Protein AF-A0A967SIV2-F1 (afdb_monomer)

Sequence (75 aa):
YRSHPLTFWIARRLVDVEHVAMVNLVAGERLVPELLQGAARPAALADALAPLLEEGPARARVVQGLARVRDALQP

Secondary structure (DSSP, 8-state):
----HHHHHHHHHH---S-SSHHHHHHTS--S----GGG--HHHHHHHHHHHHSSSHHHHHHHHHHHHHHHHT--

Foldseek 3Di:
DQPDVVVVVVVCVVDVDPDDDPLCSLLVHPLADDQDHPSPDPVNVCVRCVVCVDDDDSVVSSVVSSVVSVVSPDD

Structure (mmCIF, N/CA/C/O backbone):
data_AF-A0A967SIV2-F1
#
_entry.id   AF-A0A967SIV2-F1
#
loop_
_atom_site.group_PDB
_atom_site.id
_atom_site.type_symbol
_atom_site.label_atom_id
_atom_site.label_alt_id
_atom_site.label_comp_id
_at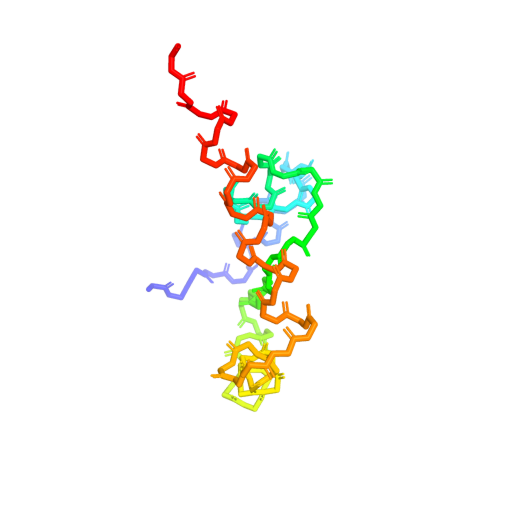om_site.label_asym_id
_atom_site.label_entity_id
_atom_site.label_seq_id
_atom_site.pdbx_PDB_ins_code
_atom_site.Cartn_x
_atom_site.Cartn_y
_atom_site.Cartn_z
_atom_site.occupancy
_atom_site.B_iso_or_equiv
_atom_site.auth_seq_id
_atom_site.auth_comp_id
_atom_site.auth_asym_id
_atom_site.auth_atom_id
_atom_site.pdbx_PDB_model_num
ATOM 1 N N . TYR A 1 1 ? 8.318 -15.002 8.338 1.00 46.50 1 TYR A N 1
ATOM 2 C CA . TYR A 1 1 ? 7.743 -16.352 8.514 1.00 46.50 1 TYR A CA 1
ATOM 3 C C . TYR A 1 1 ? 6.854 -16.638 7.309 1.00 46.50 1 TYR A C 1
ATOM 5 O O . TYR A 1 1 ? 5.969 -15.837 7.034 1.00 46.50 1 TYR A O 1
ATOM 13 N N . ARG A 1 2 ? 7.140 -17.676 6.513 1.00 48.00 2 ARG A N 1
ATOM 14 C CA . ARG A 1 2 ? 6.366 -18.000 5.302 1.00 48.00 2 ARG A CA 1
ATOM 15 C C . ARG A 1 2 ? 5.175 -18.860 5.738 1.00 48.00 2 ARG A C 1
ATOM 17 O O . ARG A 1 2 ? 5.330 -20.060 5.925 1.00 48.00 2 ARG A O 1
ATOM 24 N N . SER A 1 3 ? 4.027 -18.236 5.997 1.00 58.28 3 SER A N 1
ATOM 25 C CA . SER A 1 3 ? 2.797 -18.938 6.385 1.00 58.28 3 SER A CA 1
ATOM 26 C C 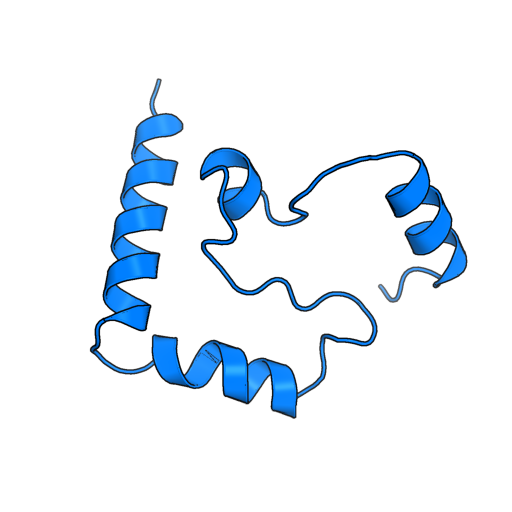. SER A 1 3 ? 2.457 -19.993 5.331 1.00 58.28 3 SER A C 1
ATOM 28 O O . SER A 1 3 ? 2.506 -19.697 4.134 1.00 58.28 3 SER A O 1
ATOM 30 N N . HIS A 1 4 ? 2.136 -21.218 5.757 1.00 68.25 4 HIS A N 1
ATOM 31 C CA . HIS A 1 4 ? 1.793 -22.303 4.840 1.00 68.25 4 HIS A CA 1
ATOM 32 C C . HIS A 1 4 ? 0.605 -21.858 3.961 1.00 68.25 4 HIS A C 1
ATOM 34 O O . HIS A 1 4 ? -0.372 -21.327 4.498 1.00 68.25 4 HIS A O 1
ATOM 40 N N . PRO A 1 5 ? 0.653 -22.028 2.626 1.00 66.94 5 PRO A N 1
ATOM 41 C CA . PRO A 1 5 ? -0.358 -21.487 1.710 1.00 66.94 5 PRO A CA 1
ATOM 42 C C . PRO A 1 5 ? -1.793 -21.930 2.047 1.00 66.94 5 PRO A C 1
ATOM 44 O O . PRO A 1 5 ? -2.731 -21.159 1.867 1.00 66.94 5 PRO A O 1
ATOM 47 N N . LEU A 1 6 ? -1.952 -23.120 2.637 1.00 71.81 6 LEU A N 1
ATOM 48 C CA . LEU A 1 6 ? -3.221 -23.620 3.183 1.00 71.81 6 LEU A CA 1
ATOM 49 C C . LEU A 1 6 ? -3.786 -22.764 4.326 1.00 71.81 6 LEU A C 1
ATOM 51 O O . LEU A 1 6 ? -4.977 -22.474 4.332 1.00 71.81 6 LEU A O 1
ATOM 55 N N . THR A 1 7 ? -2.953 -22.324 5.271 1.00 70.06 7 THR A N 1
ATOM 56 C CA . THR A 1 7 ? -3.400 -21.499 6.405 1.00 70.06 7 THR A CA 1
ATOM 57 C C . THR A 1 7 ? -3.941 -20.158 5.921 1.00 70.06 7 THR A C 1
ATOM 59 O O . THR A 1 7 ? -4.978 -19.703 6.392 1.00 70.06 7 THR A O 1
ATOM 62 N N . PHE A 1 8 ? -3.283 -19.548 4.932 1.00 66.25 8 PHE A N 1
ATOM 63 C CA . PHE A 1 8 ? -3.767 -18.312 4.318 1.00 66.25 8 PHE A CA 1
ATOM 64 C C . PHE A 1 8 ? -5.056 -18.523 3.527 1.00 66.25 8 PHE A C 1
ATOM 66 O O . PHE A 1 8 ? -5.950 -17.690 3.602 1.00 66.25 8 PHE A O 1
ATOM 73 N N . TRP A 1 9 ? -5.177 -19.633 2.794 1.00 69.88 9 TRP A N 1
ATOM 74 C CA . TRP A 1 9 ? -6.398 -19.946 2.053 1.00 69.88 9 TRP A CA 1
ATOM 75 C C . TRP A 1 9 ? -7.607 -20.110 2.985 1.00 69.88 9 TRP A C 1
ATOM 77 O O . TRP A 1 9 ? -8.659 -19.536 2.716 1.00 69.88 9 TRP A O 1
ATOM 87 N N . ILE A 1 10 ? -7.436 -20.812 4.112 1.00 69.12 10 ILE A N 1
ATOM 88 C CA . ILE A 1 10 ? -8.477 -20.983 5.138 1.00 69.12 10 ILE A CA 1
ATOM 89 C C . ILE A 1 10 ? -8.813 -19.642 5.805 1.00 69.12 10 ILE A 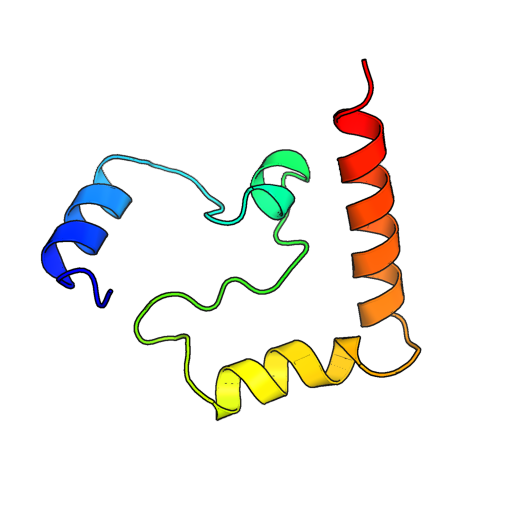C 1
ATOM 91 O O . ILE A 1 10 ? -9.985 -19.282 5.887 1.00 69.12 10 ILE A O 1
ATOM 95 N N . ALA A 1 11 ? -7.804 -18.867 6.218 1.00 67.75 11 ALA A N 1
ATOM 96 C CA . ALA A 1 11 ? -8.013 -17.557 6.836 1.00 67.75 11 ALA A CA 1
ATOM 97 C C . ALA A 1 11 ? -8.732 -16.579 5.891 1.00 67.75 11 ALA A C 1
ATOM 99 O O . ALA A 1 11 ? -9.675 -15.917 6.307 1.00 67.75 11 ALA A O 1
ATOM 100 N N . ARG A 1 12 ? -8.365 -16.552 4.602 1.00 65.31 12 ARG A N 1
ATOM 101 C CA . ARG A 1 12 ? -9.022 -15.724 3.575 1.00 65.31 12 ARG A CA 1
ATOM 102 C C . ARG A 1 12 ? -10.469 -16.142 3.301 1.00 6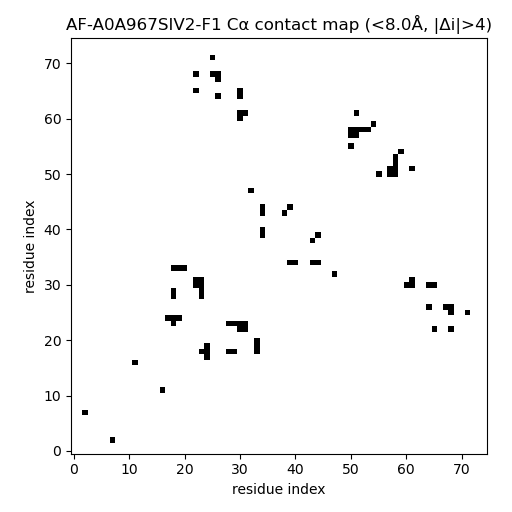5.31 12 ARG A C 1
ATOM 104 O O . ARG A 1 12 ? -11.250 -15.346 2.804 1.00 65.31 12 ARG A O 1
ATOM 111 N N . ARG A 1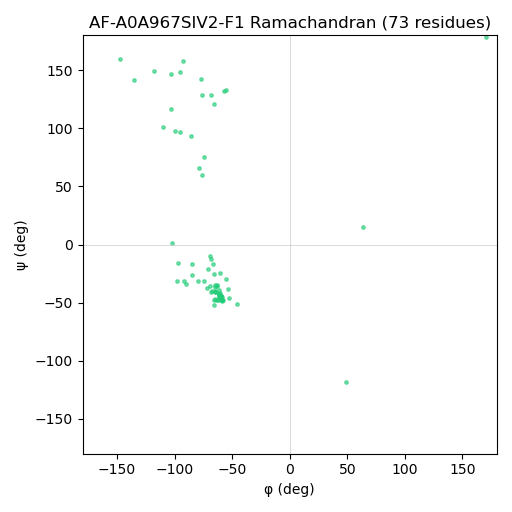 13 ? -10.823 -17.403 3.561 1.00 61.72 13 ARG A N 1
ATOM 112 C CA . ARG A 1 13 ? -12.191 -17.918 3.390 1.00 61.72 13 ARG A CA 1
ATOM 113 C C . ARG A 1 13 ? -13.071 -17.647 4.615 1.00 61.72 13 ARG A C 1
ATOM 115 O O . ARG A 1 13 ? -14.286 -17.615 4.468 1.00 61.72 13 ARG A O 1
ATOM 122 N N . LEU A 1 14 ? -12.459 -17.510 5.794 1.00 61.09 14 LEU A N 1
ATOM 123 C CA . LEU A 1 14 ? -13.126 -17.257 7.077 1.00 61.09 14 LEU A CA 1
ATOM 124 C C . LEU A 1 14 ? -13.245 -15.767 7.410 1.00 61.09 14 LEU A C 1
ATOM 126 O O . LEU A 1 14 ? -14.196 -15.378 8.078 1.00 61.09 14 LEU A O 1
ATOM 130 N N . VAL A 1 15 ? -12.291 -14.947 6.965 1.00 59.56 15 VAL A N 1
ATOM 131 C CA . VAL A 1 15 ? -12.303 -13.496 7.160 1.00 59.56 15 VAL A CA 1
ATOM 132 C C . VAL A 1 15 ? -12.552 -12.841 5.804 1.00 59.56 15 VAL A C 1
ATOM 134 O O . VAL A 1 15 ? -11.649 -12.755 4.974 1.00 59.56 15 VAL A O 1
ATOM 137 N N . ASP A 1 16 ? -13.791 -12.412 5.576 1.00 54.28 16 ASP A N 1
ATOM 138 C CA . ASP A 1 16 ? -14.204 -11.652 4.390 1.00 54.28 16 ASP A CA 1
ATOM 139 C C . ASP A 1 16 ? -13.783 -10.182 4.552 1.00 54.28 16 ASP A C 1
ATOM 141 O O . ASP A 1 16 ? -14.594 -9.290 4.783 1.00 54.28 16 ASP A O 1
ATOM 145 N N . VAL A 1 17 ? -12.470 -9.943 4.572 1.00 60.62 17 VAL A N 1
ATOM 146 C CA . VAL A 1 17 ? -11.894 -8.596 4.641 1.00 60.62 17 VAL A CA 1
ATOM 147 C C . VAL A 1 17 ? -11.386 -8.196 3.266 1.00 60.62 17 VAL A C 1
ATOM 149 O O . VAL A 1 17 ? -10.458 -8.799 2.726 1.00 60.62 17 VAL A O 1
ATOM 152 N N . GLU A 1 18 ? -11.995 -7.145 2.720 1.00 65.19 18 GLU A N 1
ATOM 153 C CA . GLU A 1 18 ? -11.668 -6.563 1.414 1.00 65.19 18 GLU A CA 1
ATOM 154 C C . GLU A 1 18 ? -10.214 -6.055 1.344 1.00 65.19 18 GLU A C 1
ATOM 156 O O . GLU A 1 18 ? -9.601 -6.010 0.272 1.00 65.19 18 GLU A O 1
ATOM 161 N N . HIS A 1 19 ? -9.630 -5.731 2.503 1.00 79.31 19 HIS A N 1
ATOM 162 C CA . HIS A 1 19 ? -8.271 -5.224 2.655 1.00 79.31 19 HIS A CA 1
ATOM 163 C C . HIS A 1 19 ? -7.543 -5.917 3.814 1.00 79.31 19 HIS A C 1
ATOM 165 O O . HIS A 1 19 ? -8.125 -6.179 4.865 1.00 79.31 19 HIS A O 1
ATOM 171 N N . VAL A 1 20 ? -6.252 -6.205 3.649 1.00 81.12 20 VAL A N 1
ATOM 172 C CA . VAL A 1 20 ? -5.421 -6.804 4.710 1.00 81.12 20 VAL A CA 1
ATOM 173 C C . VAL A 1 20 ? -4.608 -5.742 5.446 1.00 81.12 20 VAL A C 1
ATOM 175 O O . VAL A 1 20 ? -4.332 -5.887 6.638 1.00 81.12 20 VAL A O 1
ATOM 178 N N . ALA A 1 21 ? -4.215 -4.662 4.766 1.00 82.81 21 ALA A N 1
ATOM 179 C CA . ALA A 1 21 ? -3.506 -3.567 5.406 1.00 82.81 21 ALA A CA 1
ATOM 180 C C . ALA A 1 21 ? -4.487 -2.717 6.221 1.00 82.81 21 ALA A C 1
ATOM 182 O O . ALA A 1 21 ? -5.487 -2.227 5.700 1.00 82.81 21 ALA A O 1
ATOM 183 N N . MET A 1 22 ? -4.152 -2.467 7.489 1.00 84.69 22 MET A N 1
ATOM 184 C CA . MET A 1 22 ? -4.961 -1.639 8.392 1.00 84.69 22 MET A CA 1
ATOM 185 C C . MET A 1 22 ? -5.271 -0.259 7.802 1.00 84.69 22 MET A C 1
ATOM 187 O O . MET A 1 22 ? -6.383 0.232 7.929 1.00 84.69 22 MET A O 1
ATOM 191 N N . VAL A 1 23 ? -4.307 0.340 7.101 1.00 87.44 23 VAL A N 1
ATOM 192 C CA . VAL A 1 23 ? -4.485 1.633 6.430 1.00 87.44 23 VAL A CA 1
ATOM 193 C C . VAL A 1 23 ? -5.608 1.584 5.393 1.00 87.44 23 VAL A C 1
ATOM 195 O O . VAL A 1 23 ? -6.427 2.493 5.349 1.00 87.44 23 VAL A O 1
ATOM 198 N N . ASN A 1 24 ? -5.667 0.527 4.582 1.00 90.12 24 ASN A N 1
ATOM 199 C CA . ASN A 1 24 ? -6.702 0.374 3.563 1.00 90.12 24 ASN A CA 1
ATOM 200 C C . ASN A 1 24 ? -8.060 0.053 4.195 1.00 90.12 24 ASN A C 1
ATOM 202 O O . ASN A 1 24 ? -9.074 0.588 3.761 1.00 90.12 24 ASN A O 1
ATOM 206 N N . LEU A 1 25 ? -8.075 -0.754 5.264 1.00 85.94 25 LEU A N 1
ATOM 207 C CA . LEU A 1 25 ? -9.283 -1.024 6.049 1.00 85.94 25 LEU A CA 1
ATOM 208 C C . LEU A 1 25 ? -9.891 0.261 6.624 1.00 85.94 25 LEU A C 1
ATOM 210 O O . LEU A 1 25 ? -11.086 0.486 6.476 1.00 85.94 25 LEU A O 1
ATOM 214 N N . VAL A 1 26 ? -9.071 1.118 7.239 1.00 86.94 26 VAL A N 1
ATOM 215 C CA . VAL A 1 26 ? -9.532 2.401 7.798 1.00 86.94 26 VAL A CA 1
ATOM 216 C C . VAL A 1 26 ? -9.922 3.381 6.689 1.00 86.94 26 VAL A C 1
ATOM 218 O O . VAL A 1 26 ? -10.882 4.129 6.844 1.00 86.94 26 VAL A O 1
ATOM 221 N N . ALA A 1 27 ? -9.211 3.373 5.558 1.00 86.88 27 ALA A N 1
ATOM 222 C CA . ALA A 1 27 ? -9.540 4.219 4.414 1.00 86.88 27 ALA A CA 1
ATOM 223 C C . ALA A 1 27 ? -10.820 3.783 3.675 1.00 86.88 27 ALA A C 1
ATOM 225 O O . ALA A 1 27 ? -11.382 4.591 2.937 1.00 86.88 27 ALA A O 1
ATOM 226 N N . GLY A 1 28 ? -11.256 2.525 3.828 1.00 85.19 28 GLY A N 1
ATOM 227 C CA . GLY A 1 28 ? -12.348 1.936 3.044 1.00 85.19 28 GLY A CA 1
ATOM 228 C C . GLY A 1 28 ? -12.042 1.837 1.544 1.00 85.19 28 GLY A C 1
ATOM 229 O O . GLY A 1 28 ? -12.949 1.681 0.733 1.00 85.19 28 GLY A O 1
ATOM 230 N N . GLU A 1 29 ? -10.773 1.986 1.162 1.00 85.81 29 GLU A N 1
ATOM 231 C CA . GLU A 1 29 ? -10.292 1.862 -0.209 1.00 85.81 29 GLU A CA 1
ATOM 232 C C . GLU A 1 29 ? -8.870 1.292 -0.209 1.00 85.81 29 GLU A C 1
ATOM 234 O O . 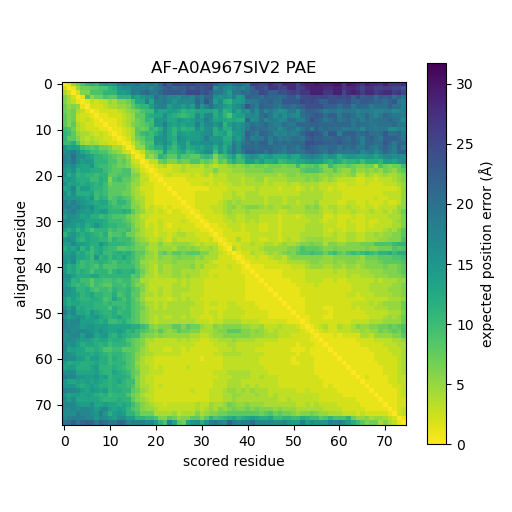GLU A 1 29 ? -8.117 1.414 0.763 1.00 85.81 29 GLU A O 1
ATOM 239 N N . ARG A 1 30 ? -8.450 0.731 -1.347 1.00 88.12 30 ARG A N 1
ATOM 240 C CA . ARG A 1 30 ? -7.064 0.296 -1.552 1.00 88.12 30 ARG A CA 1
ATOM 241 C C . ARG A 1 30 ? -6.146 1.504 -1.768 1.00 88.12 30 ARG A C 1
ATOM 243 O O . ARG A 1 30 ? -5.729 1.789 -2.890 1.00 88.12 30 ARG A O 1
ATOM 250 N N . LEU A 1 31 ? -5.840 2.208 -0.682 1.00 90.12 31 LEU A N 1
ATOM 251 C CA . LEU A 1 31 ? -4.981 3.387 -0.667 1.00 90.12 31 LEU A CA 1
ATOM 252 C C . LEU A 1 31 ? -3.515 3.043 -0.970 1.00 90.12 31 LEU A C 1
ATOM 254 O O . LEU A 1 31 ? -2.859 3.766 -1.714 1.00 90.12 31 LEU A O 1
ATOM 258 N N . VAL A 1 32 ? -3.007 1.941 -0.414 1.00 89.56 32 VAL A N 1
ATOM 259 C CA . VAL A 1 32 ? -1.644 1.439 -0.650 1.00 89.56 32 VAL A CA 1
ATOM 260 C C . VAL A 1 32 ? -1.656 0.046 -1.293 1.00 89.56 32 VAL A C 1
ATOM 262 O O . VAL A 1 32 ? -2.573 -0.748 -1.052 1.00 89.56 32 VAL A O 1
ATOM 265 N N . PRO A 1 33 ? -0.652 -0.293 -2.123 1.00 87.06 33 PRO A N 1
ATOM 266 C CA . PRO A 1 33 ? -0.587 -1.594 -2.776 1.00 87.06 33 PRO A CA 1
ATOM 267 C C . PRO A 1 33 ? -0.385 -2.738 -1.770 1.00 87.06 33 PRO A C 1
ATOM 269 O O . PRO A 1 33 ? 0.627 -2.822 -1.084 1.00 87.06 33 PRO A O 1
ATOM 272 N N . GLU A 1 34 ? -1.330 -3.680 -1.742 1.00 87.50 34 GLU A N 1
ATOM 273 C CA . GLU A 1 34 ? -1.216 -4.934 -0.986 1.00 87.50 34 GLU A CA 1
ATOM 274 C C . GLU A 1 34 ? -0.693 -6.072 -1.872 1.00 87.50 34 GLU A C 1
ATOM 276 O O . GLU A 1 34 ? -1.445 -6.706 -2.622 1.00 87.50 34 GLU A O 1
ATOM 281 N N . LEU A 1 35 ? 0.614 -6.325 -1.810 1.00 87.50 35 LEU A N 1
ATOM 282 C CA . LEU A 1 35 ? 1.256 -7.452 -2.484 1.00 87.50 35 LEU A CA 1
ATOM 283 C C . LEU A 1 35 ? 1.469 -8.578 -1.468 1.00 87.50 35 LEU A C 1
ATOM 285 O O . LEU A 1 35 ? 2.418 -8.555 -0.690 1.00 87.50 35 LEU A O 1
ATOM 289 N N . LEU A 1 36 ? 0.560 -9.554 -1.449 1.00 83.31 36 LEU A N 1
ATOM 290 C CA . LEU A 1 36 ? 0.572 -10.651 -0.476 1.00 83.31 36 LEU A CA 1
ATOM 291 C C . LEU A 1 36 ? 1.104 -11.952 -1.082 1.00 83.31 36 LEU A C 1
ATOM 293 O O . LEU A 1 36 ? 0.861 -12.273 -2.246 1.00 83.31 36 LEU A O 1
ATOM 297 N N . GLN A 1 37 ? 1.783 -12.743 -0.250 1.00 80.25 37 GLN A N 1
ATOM 298 C CA . GLN A 1 37 ? 2.269 -14.084 -0.586 1.00 80.25 37 GLN A CA 1
ATOM 299 C C . GLN A 1 37 ? 3.023 -14.145 -1.928 1.00 80.25 37 GLN A C 1
ATOM 301 O O . GLN A 1 37 ? 4.056 -13.506 -2.092 1.00 80.25 37 GLN A O 1
ATOM 306 N N . GLY A 1 38 ? 2.516 -14.921 -2.893 1.00 79.25 38 GLY A N 1
ATOM 307 C CA . GLY A 1 38 ? 3.121 -15.104 -4.209 1.00 79.25 38 GLY A CA 1
ATOM 308 C C . GLY A 1 38 ? 3.095 -13.859 -5.098 1.00 79.25 38 GLY A C 1
ATOM 309 O O . GLY A 1 38 ? 3.794 -13.853 -6.108 1.00 79.25 38 GLY A O 1
ATOM 310 N N . ALA A 1 39 ? 2.332 -12.819 -4.740 1.00 80.06 39 ALA A N 1
ATOM 311 C CA . ALA A 1 39 ? 2.333 -11.529 -5.430 1.00 80.06 39 ALA A CA 1
ATOM 312 C C . ALA A 1 39 ? 3.442 -10.582 -4.932 1.00 80.06 39 ALA A C 1
ATOM 314 O O . ALA A 1 39 ? 3.786 -9.638 -5.638 1.00 80.06 39 ALA A O 1
ATOM 315 N N . ALA A 1 40 ? 4.043 -10.847 -3.764 1.00 84.50 40 ALA A N 1
ATOM 316 C CA . ALA A 1 40 ? 5.163 -10.081 -3.206 1.00 84.50 40 ALA A CA 1
ATOM 317 C C . ALA A 1 40 ? 6.490 -10.420 -3.913 1.00 84.50 40 ALA A C 1
ATOM 319 O O . ALA A 1 40 ? 7.433 -10.937 -3.312 1.00 84.50 40 ALA A O 1
ATOM 320 N N . ARG A 1 41 ? 6.541 -10.194 -5.228 1.00 91.56 41 ARG A N 1
ATOM 321 C CA . ARG A 1 41 ? 7.726 -10.426 -6.063 1.00 91.56 41 ARG A CA 1
ATOM 322 C C . ARG A 1 41 ? 8.513 -9.126 -6.230 1.00 91.56 41 ARG A C 1
ATOM 324 O O . ARG A 1 41 ? 7.883 -8.075 -6.303 1.00 91.56 41 ARG A O 1
ATOM 33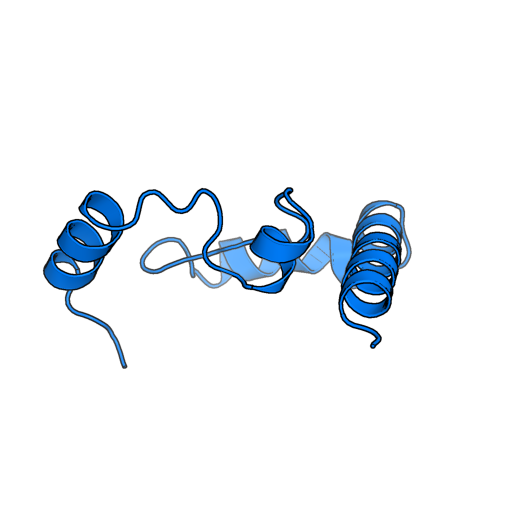1 N N . PRO A 1 42 ? 9.851 -9.181 -6.369 1.00 90.50 42 PRO A N 1
ATOM 332 C CA . PRO A 1 42 ? 10.677 -7.979 -6.500 1.00 90.50 42 PRO A CA 1
ATOM 333 C C . PRO A 1 42 ? 10.220 -7.028 -7.612 1.00 90.50 42 PRO A C 1
ATOM 335 O O . PRO A 1 42 ? 10.076 -5.840 -7.360 1.00 90.50 42 PRO A O 1
ATOM 338 N N . ALA A 1 43 ? 9.917 -7.551 -8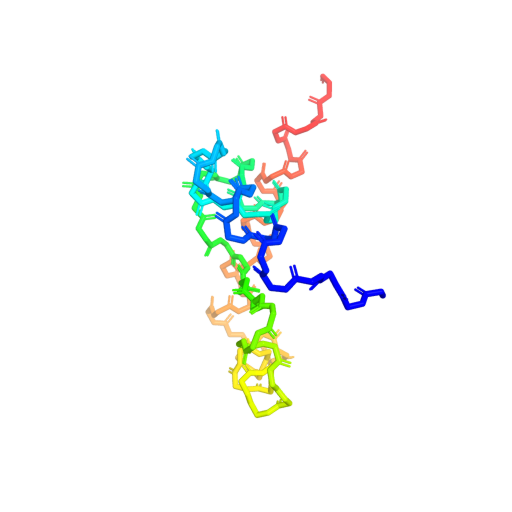.805 1.00 93.00 43 ALA A N 1
ATOM 339 C CA . ALA A 1 43 ? 9.427 -6.738 -9.921 1.00 93.00 43 ALA A CA 1
ATOM 340 C C . ALA A 1 43 ? 8.080 -6.067 -9.603 1.00 93.00 43 ALA A C 1
ATOM 342 O O . ALA A 1 43 ? 7.952 -4.860 -9.732 1.00 93.00 43 ALA A O 1
ATOM 343 N N . ALA A 1 44 ? 7.115 -6.823 -9.067 1.00 90.50 44 ALA A N 1
ATOM 344 C CA . ALA A 1 44 ? 5.808 -6.280 -8.692 1.00 90.50 44 ALA A CA 1
ATOM 345 C C . ALA A 1 44 ? 5.904 -5.214 -7.587 1.00 90.50 44 ALA A C 1
ATOM 347 O O . ALA A 1 44 ? 5.149 -4.247 -7.591 1.00 90.50 44 ALA A O 1
ATOM 348 N N . LEU A 1 45 ? 6.836 -5.383 -6.643 1.00 90.56 45 LEU A N 1
ATOM 349 C CA . LEU A 1 45 ? 7.142 -4.378 -5.625 1.00 90.56 45 LEU A CA 1
ATOM 350 C C . LEU A 1 45 ? 7.728 -3.115 -6.255 1.00 90.56 45 LEU A C 1
ATOM 352 O O . LEU A 1 45 ? 7.277 -2.024 -5.925 1.00 90.56 45 LEU A O 1
ATOM 356 N N . ALA A 1 46 ? 8.698 -3.257 -7.160 1.00 93.19 46 ALA A N 1
ATOM 357 C CA . ALA A 1 46 ? 9.292 -2.126 -7.862 1.00 93.19 46 ALA A CA 1
ATOM 358 C C . ALA A 1 46 ? 8.236 -1.353 -8.664 1.00 93.19 46 ALA A C 1
ATOM 360 O O . ALA A 1 46 ? 8.124 -0.144 -8.490 1.00 93.19 46 ALA A O 1
ATOM 361 N N . ASP A 1 47 ? 7.401 -2.047 -9.438 1.00 93.25 47 ASP A N 1
ATOM 362 C CA . ASP A 1 47 ? 6.333 -1.435 -10.236 1.00 93.25 47 ASP A CA 1
ATOM 363 C C . ASP A 1 47 ? 5.302 -0.707 -9.361 1.00 93.25 47 ASP A C 1
ATOM 365 O O . ASP A 1 47 ? 4.832 0.377 -9.705 1.00 93.25 47 ASP A O 1
ATOM 369 N N . ALA A 1 48 ? 4.959 -1.282 -8.204 1.00 91.56 48 ALA A N 1
ATOM 370 C CA . ALA A 1 48 ? 3.998 -0.690 -7.280 1.00 91.56 48 ALA A CA 1
ATOM 371 C C . ALA A 1 48 ? 4.563 0.512 -6.504 1.00 91.56 48 ALA A C 1
ATOM 373 O O . ALA A 1 48 ? 3.809 1.417 -6.145 1.00 91.56 48 ALA A O 1
ATOM 374 N N . LEU A 1 49 ? 5.868 0.515 -6.215 1.00 91.62 49 LEU A N 1
ATOM 375 C CA . LEU A 1 49 ? 6.523 1.564 -5.432 1.00 91.62 49 LEU A CA 1
ATOM 376 C C . LEU A 1 49 ? 7.055 2.706 -6.298 1.00 91.62 49 LEU A C 1
ATOM 378 O O . LEU A 1 49 ? 6.996 3.847 -5.853 1.00 91.62 49 LEU A O 1
ATOM 382 N N . ALA A 1 50 ? 7.527 2.436 -7.518 1.00 94.12 50 ALA A N 1
ATOM 383 C CA . ALA A 1 50 ? 8.077 3.435 -8.436 1.00 94.12 50 ALA A CA 1
ATOM 384 C C . ALA A 1 50 ? 7.228 4.721 -8.551 1.00 94.12 50 ALA A C 1
ATOM 386 O O . ALA A 1 50 ? 7.772 5.796 -8.298 1.00 94.12 50 ALA A O 1
ATOM 387 N N . PRO A 1 51 ? 5.903 4.667 -8.807 1.00 92.75 51 PRO A N 1
ATOM 388 C CA . PRO A 1 51 ? 5.082 5.878 -8.915 1.00 92.75 51 PRO A CA 1
ATOM 389 C C . PRO A 1 51 ? 4.879 6.629 -7.584 1.00 92.75 51 PRO A C 1
ATOM 391 O O . PRO A 1 51 ? 4.335 7.732 -7.580 1.00 92.75 51 PRO A O 1
ATOM 394 N N . LEU A 1 52 ? 5.268 6.040 -6.449 1.00 92.94 52 LEU A N 1
ATOM 395 C CA . LEU A 1 52 ? 5.179 6.651 -5.119 1.00 92.94 52 LEU A CA 1
ATOM 396 C C . LEU A 1 52 ? 6.494 7.302 -4.671 1.00 92.94 52 LEU A C 1
ATOM 398 O O . LEU A 1 52 ? 6.482 8.074 -3.710 1.00 92.94 52 LEU A O 1
ATOM 402 N N . LEU A 1 53 ? 7.611 6.973 -5.326 1.00 93.19 53 LEU A N 1
ATOM 403 C CA . LEU A 1 53 ? 8.935 7.506 -4.996 1.00 93.19 53 LEU A CA 1
ATOM 404 C C . LEU A 1 53 ? 9.151 8.910 -5.568 1.00 93.19 53 LEU A C 1
ATOM 406 O O . LEU A 1 53 ? 9.845 9.715 -4.951 1.00 93.19 53 LEU A O 1
ATOM 410 N N . GLU A 1 54 ? 8.536 9.212 -6.708 1.00 91.62 54 GLU A N 1
ATOM 411 C CA . GLU A 1 54 ? 8.614 10.524 -7.347 1.00 91.62 54 GLU A CA 1
ATOM 412 C C . GLU A 1 54 ? 7.466 11.447 -6.913 1.00 91.62 54 GLU A C 1
ATOM 414 O O . GLU A 1 54 ? 6.403 11.015 -6.450 1.00 91.62 54 GLU A O 1
ATOM 419 N N . GLU A 1 55 ? 7.675 12.757 -7.048 1.00 90.88 55 GLU A N 1
ATOM 420 C CA . GLU A 1 55 ? 6.592 13.723 -6.881 1.00 90.88 55 GLU A CA 1
ATOM 421 C C . GLU A 1 55 ? 5.587 13.584 -8.021 1.00 90.88 55 GLU A C 1
ATOM 423 O O . GLU A 1 55 ? 5.941 13.579 -9.196 1.00 90.88 55 GLU A O 1
ATOM 428 N N . GLY A 1 56 ? 4.307 13.458 -7.676 1.00 94.62 56 GLY A N 1
ATOM 429 C CA . GLY A 1 56 ? 3.279 13.233 -8.675 1.00 94.62 56 GLY A CA 1
ATOM 430 C C . GLY A 1 56 ? 1.921 12.881 -8.082 1.00 94.62 56 GLY A C 1
ATOM 431 O O . GLY A 1 56 ? 1.768 12.766 -6.860 1.00 94.62 56 GLY A O 1
ATOM 432 N N . PRO A 1 57 ? 0.913 12.688 -8.949 1.00 94.69 57 PRO A N 1
ATOM 433 C CA . PRO A 1 57 ? -0.468 12.466 -8.530 1.00 94.69 57 PRO A CA 1
ATOM 434 C C . PRO A 1 57 ? -0.641 11.182 -7.708 1.00 94.69 57 PRO A C 1
ATOM 436 O O . PRO A 1 57 ? -1.433 11.162 -6.767 1.00 94.69 57 PRO A O 1
ATOM 439 N N . ALA A 1 58 ? 0.123 10.127 -8.012 1.00 92.75 58 ALA A N 1
ATOM 440 C CA . ALA A 1 58 ? 0.069 8.866 -7.274 1.00 92.75 58 ALA A CA 1
ATOM 441 C C . ALA A 1 58 ? 0.550 9.037 -5.823 1.00 92.75 58 ALA A C 1
ATOM 443 O O . ALA A 1 58 ? -0.185 8.718 -4.886 1.00 92.75 58 ALA A O 1
ATOM 444 N N . ARG A 1 59 ? 1.736 9.629 -5.626 1.00 94.56 59 ARG A N 1
ATOM 445 C CA . ARG A 1 59 ? 2.254 9.966 -4.293 1.00 94.56 59 ARG A CA 1
ATOM 446 C C . ARG A 1 59 ? 1.319 10.916 -3.542 1.00 94.56 59 ARG A C 1
ATOM 448 O O . ARG A 1 59 ? 1.021 10.672 -2.374 1.00 94.56 59 ARG A O 1
ATOM 455 N N . ALA A 1 60 ? 0.818 11.962 -4.203 1.00 95.50 60 ALA A N 1
ATOM 456 C CA . ALA A 1 60 ? -0.088 12.933 -3.590 1.00 95.50 60 ALA A CA 1
ATOM 457 C C . ALA A 1 60 ? -1.375 12.275 -3.070 1.00 95.50 60 ALA A C 1
ATOM 459 O O . ALA A 1 60 ? -1.767 12.522 -1.929 1.00 95.50 60 ALA A O 1
ATOM 460 N N . ARG A 1 61 ? -1.985 11.378 -3.860 1.00 94.56 61 ARG A N 1
ATOM 461 C CA . ARG A 1 61 ? -3.167 10.611 -3.442 1.00 94.56 61 ARG A CA 1
ATOM 462 C C . ARG A 1 61 ? -2.893 9.791 -2.183 1.00 94.56 61 ARG A C 1
ATOM 464 O O . ARG A 1 61 ? -3.697 9.832 -1.253 1.00 94.56 61 ARG A O 1
ATOM 471 N N . VAL A 1 62 ? -1.771 9.067 -2.141 1.00 94.12 62 VAL A N 1
ATOM 472 C CA . VAL A 1 62 ? -1.405 8.239 -0.979 1.00 94.12 62 VAL A CA 1
ATOM 473 C C . VAL A 1 62 ? -1.191 9.105 0.258 1.00 94.12 62 VAL A C 1
ATOM 475 O O . VAL A 1 62 ? -1.769 8.822 1.303 1.00 94.12 62 VAL A O 1
ATOM 478 N N . VAL A 1 63 ? -0.428 10.194 0.143 1.00 95.19 63 VAL A N 1
ATOM 479 C CA . VAL A 1 63 ? -0.165 11.111 1.265 1.00 95.19 63 VAL A CA 1
ATOM 480 C C . VAL A 1 63 ? -1.462 11.727 1.800 1.00 95.19 63 VAL A C 1
ATOM 482 O O . VAL A 1 63 ? -1.684 11.730 3.010 1.00 95.19 63 VAL A O 1
ATOM 485 N N . GLN A 1 64 ? -2.350 12.194 0.918 1.00 94.75 64 GLN A N 1
ATOM 486 C CA . GLN A 1 64 ? -3.649 12.748 1.313 1.00 94.75 64 GLN A CA 1
ATOM 487 C C . GLN A 1 64 ? -4.553 11.695 1.964 1.00 94.75 64 GLN A C 1
ATOM 489 O O . GLN A 1 64 ? -5.221 11.980 2.956 1.00 94.75 64 GLN A O 1
ATOM 494 N N . GLY A 1 65 ? -4.579 10.468 1.440 1.00 93.62 65 GLY A N 1
ATOM 495 C CA . GLY A 1 65 ? -5.325 9.381 2.068 1.00 93.62 65 GLY A CA 1
ATOM 496 C C . GLY A 1 65 ? -4.776 9.001 3.440 1.00 93.62 65 GLY A C 1
ATOM 497 O O . GLY A 1 65 ? -5.557 8.803 4.362 1.00 93.62 65 GLY A O 1
ATOM 498 N N . LEU A 1 66 ? -3.452 8.976 3.612 1.00 93.62 66 LEU A N 1
ATOM 499 C CA . LEU A 1 66 ? -2.828 8.691 4.905 1.00 93.62 66 LEU A CA 1
ATOM 500 C C . LEU A 1 66 ? -3.147 9.778 5.934 1.00 93.62 66 LEU A C 1
ATOM 502 O O . LEU A 1 66 ? -3.375 9.459 7.098 1.00 93.62 66 LEU A O 1
ATOM 506 N N . ALA A 1 67 ? -3.216 11.043 5.510 1.00 94.19 67 ALA A N 1
ATOM 507 C CA . ALA A 1 67 ? -3.671 12.133 6.368 1.00 94.19 67 ALA A CA 1
ATOM 508 C C . ALA A 1 67 ? -5.124 11.922 6.829 1.00 94.19 67 ALA A C 1
ATOM 510 O O . ALA A 1 67 ? -5.388 12.006 8.023 1.00 94.19 67 ALA A O 1
ATOM 511 N N . ARG A 1 68 ? -6.036 11.537 5.921 1.00 93.00 68 ARG A N 1
ATOM 512 C CA . ARG A 1 68 ? -7.428 11.196 6.281 1.00 93.00 68 ARG A CA 1
ATOM 513 C C . ARG A 1 68 ? -7.501 10.037 7.280 1.00 93.00 68 ARG A C 1
ATOM 515 O O . ARG A 1 68 ? -8.242 10.117 8.252 1.00 93.00 68 ARG A O 1
ATOM 522 N N . VAL A 1 69 ? -6.717 8.979 7.056 1.00 92.50 69 VAL A N 1
ATOM 523 C CA . VAL A 1 69 ? -6.638 7.823 7.968 1.00 92.50 69 VAL A CA 1
ATOM 524 C C . VAL A 1 69 ? -6.127 8.241 9.344 1.00 92.50 69 VAL A C 1
ATOM 526 O O . VAL A 1 69 ? -6.677 7.809 10.350 1.00 92.50 69 VAL A O 1
ATOM 529 N N . ARG A 1 70 ? -5.099 9.096 9.406 1.00 92.94 70 ARG A N 1
ATOM 530 C CA . ARG A 1 70 ? -4.594 9.645 10.670 1.00 92.94 70 ARG A CA 1
ATOM 531 C C . ARG A 1 70 ? -5.691 10.402 11.413 1.00 92.94 70 ARG A C 1
ATOM 533 O O . ARG A 1 70 ? -5.863 10.161 12.601 1.00 92.94 70 ARG A O 1
ATOM 540 N N . ASP A 1 71 ? -6.407 11.290 10.730 1.00 92.19 71 ASP A N 1
ATOM 541 C CA . ASP A 1 71 ? -7.432 12.136 11.350 1.00 92.19 71 ASP A CA 1
ATOM 542 C C . ASP A 1 71 ? -8.608 11.292 11.880 1.00 92.19 71 ASP A C 1
ATOM 544 O O . ASP A 1 71 ? -9.121 11.557 12.961 1.00 92.19 71 ASP A O 1
ATOM 548 N N . ALA A 1 72 ? -8.966 10.204 11.187 1.00 87.56 72 ALA A N 1
ATOM 549 C CA . ALA A 1 72 ? -9.980 9.247 11.640 1.00 87.56 72 ALA A CA 1
ATOM 550 C C . ALA A 1 72 ? -9.583 8.440 12.895 1.00 87.56 72 ALA A C 1
ATOM 552 O O . ALA A 1 72 ? -10.440 7.817 13.517 1.00 87.56 72 ALA A O 1
ATOM 553 N N . LEU A 1 73 ? -8.295 8.417 13.250 1.00 87.31 73 LEU A N 1
ATOM 554 C CA . LEU A 1 73 ? -7.762 7.703 14.415 1.00 87.31 73 LEU A CA 1
ATOM 555 C C . LEU A 1 73 ? -7.455 8.635 15.599 1.00 87.31 73 LEU A C 1
ATOM 557 O O . LEU A 1 73 ? -6.952 8.164 16.622 1.00 87.31 73 LEU A O 1
ATOM 561 N N . GLN A 1 74 ? -7.711 9.940 15.472 1.00 82.75 74 GLN A N 1
ATOM 562 C CA . GLN A 1 74 ? -7.575 10.880 16.584 1.00 82.75 74 GLN A CA 1
ATOM 563 C C . GLN A 1 74 ? -8.776 10.752 17.548 1.00 82.75 74 GLN A C 1
ATOM 565 O O . GLN A 1 74 ? -9.886 10.490 17.084 1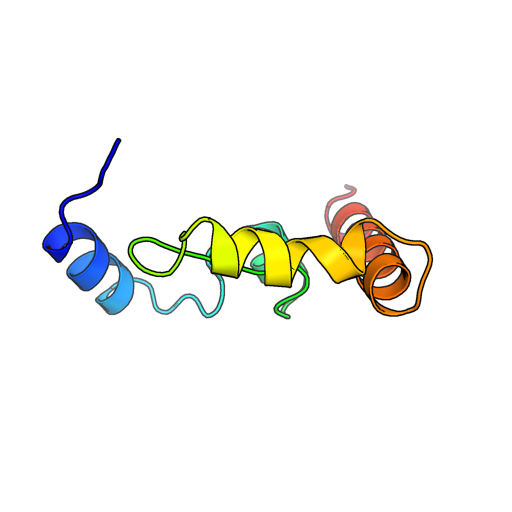.00 82.75 74 GLN A O 1
ATOM 570 N N . PRO A 1 75 ? -8.550 10.873 18.872 1.00 61.34 75 PRO A N 1
ATOM 571 C CA . PRO A 1 75 ? -9.590 10.737 19.895 1.00 61.34 75 PRO A CA 1
ATOM 572 C C . PRO A 1 75 ? -10.605 11.887 19.908 1.00 61.34 75 PRO A C 1
ATOM 574 O O . PRO A 1 75 ? -10.243 13.011 19.488 1.00 61.34 75 PRO A O 1
#

Nearest PDB structures (foldseek):
  5w8x-assembly1_A-2  TM=7.821E-01  e=3.457E-04  Escherichia coli BL21(DE3)
  5w8s-assembly1_A-2  TM=7.747E-01  e=3.903E-04  Escherichia coli BL21(DE3)
  5w8n-assembly1_A-2  TM=7.739E-01  e=1.092E-03  Escherichia coli BL21(DE3)
  2ctr-assembly1_A  TM=2.679E-01  e=9.615E+00  Homo sapiens

Mean predicted aligned error: 7.85 Å

Solvent-accessible surface area (backbone atoms only — not comparable to full-atom values): 4706 Å² total; per-residue (Å²): 133,88,75,56,71,66,59,54,53,53,49,58,72,73,47,92,60,97,48,87,53,66,67,21,52,70,58,75,42,85,64,64,92,83,59,59,76,92,52,57,36,75,66,54,48,48,66,67,43,54,60,52,73,47,94,48,72,61,27,49,52,38,54,54,49,50,51,53,41,50,61,74,69,57,134

pLDDT: mean 82.76, std 12.8, range [46.5, 95.5]

Radius of gyration: 14.58 Å; Cα contacts (8 Å, |Δi|>4): 45; chains: 1; bounding box: 25×37×30 Å